Protein AF-A0A920JEV1-F1 (afdb_monomer_lite)

Sequence (61 aa):
MFGINFLNHPNLKKLYLPDAYEGNPLLKSFELISREVKPWPGEVDVEGMPEDNIVVSEEGS

pLDDT: mean 76.82, std 13.5, range [38.91, 92.31]

Foldseek 3Di:
DAPDDDPPDPDPDDDPDDPPDDDDCPDPPHDPPVPPPDDDPDDDPCPDDPPPPPPPPDDDD

Secondary structure (DSSP, 8-state):
------TT-S----SSS-TT--S-TTSTTS--GGG--PPPSS----PPPPP----------

Structure (mmCIF, N/CA/C/O backbone):
data_AF-A0A920JEV1-F1
#
_entry.id   AF-A0A920JEV1-F1
#
loop_
_atom_site.group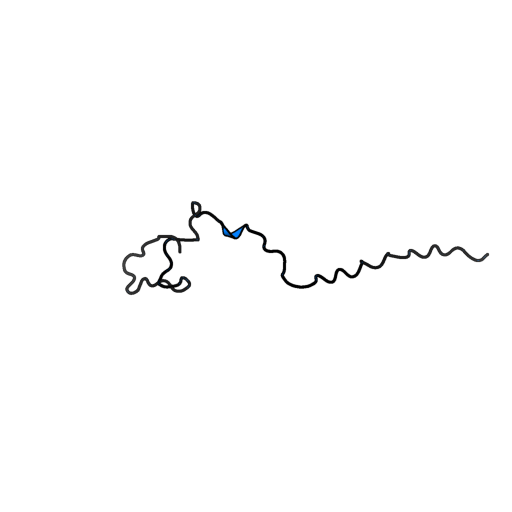_PDB
_atom_site.id
_atom_site.type_symbol
_atom_site.label_atom_id
_atom_site.label_alt_id
_atom_site.label_comp_id
_atom_site.label_asym_id
_atom_site.label_entity_id
_atom_site.label_seq_id
_atom_site.pdbx_PDB_ins_code
_atom_site.Cartn_x
_atom_site.Cartn_y
_atom_site.Cartn_z
_atom_site.occupancy
_atom_site.B_iso_or_equiv
_atom_site.auth_seq_id
_atom_site.auth_comp_id
_atom_site.auth_asym_id
_atom_site.auth_atom_id
_atom_site.pdbx_PDB_model_num
ATOM 1 N N . MET A 1 1 ? -1.317 -1.466 2.951 1.00 88.12 1 MET A N 1
ATOM 2 C CA . MET A 1 1 ? -0.121 -0.969 2.232 1.00 88.12 1 MET A CA 1
ATOM 3 C C . MET A 1 1 ? 0.918 -0.415 3.192 1.00 88.12 1 MET A C 1
ATOM 5 O O . MET A 1 1 ? 2.033 -0.906 3.138 1.00 88.12 1 MET A O 1
ATOM 9 N N . PHE A 1 2 ? 0.566 0.558 4.045 1.00 88.19 2 PHE A N 1
ATOM 10 C CA . PHE A 1 2 ? 1.489 1.203 4.998 1.00 88.19 2 PHE A CA 1
ATOM 11 C C . PHE A 1 2 ? 1.248 0.829 6.474 1.00 88.19 2 PHE A C 1
ATOM 13 O O . PHE A 1 2 ? 1.959 1.313 7.342 1.00 88.19 2 PHE A O 1
ATOM 20 N N . GLY A 1 3 ? 0.235 0.011 6.782 1.00 87.19 3 GLY A N 1
ATOM 21 C CA . GLY A 1 3 ? -0.115 -0.343 8.166 1.00 87.19 3 GLY A CA 1
ATOM 22 C C . GLY A 1 3 ? -0.701 0.803 9.001 1.00 87.19 3 GLY A C 1
ATOM 23 O O . GLY A 1 3 ? -0.692 0.724 10.223 1.00 87.19 3 GLY A O 1
ATOM 24 N N . ILE A 1 4 ? -1.194 1.865 8.359 1.00 89.06 4 ILE A N 1
ATOM 25 C CA . ILE A 1 4 ? -1.757 3.043 9.032 1.00 89.06 4 ILE A CA 1
ATOM 26 C C . ILE A 1 4 ? -3.268 2.862 9.207 1.00 89.06 4 ILE A C 1
ATOM 28 O O . ILE A 1 4 ? -3.968 2.548 8.242 1.00 89.06 4 ILE A O 1
ATOM 32 N N . ASN A 1 5 ? -3.762 3.103 10.424 1.00 88.06 5 ASN A N 1
ATOM 33 C CA . ASN A 1 5 ? -5.190 3.147 10.731 1.00 88.06 5 ASN A CA 1
ATOM 34 C C . ASN A 1 5 ? -5.707 4.585 10.638 1.00 88.06 5 ASN A C 1
ATOM 36 O O . ASN A 1 5 ? -5.109 5.499 11.203 1.00 88.06 5 ASN A O 1
ATOM 40 N N . PHE A 1 6 ? -6.843 4.772 9.968 1.00 89.50 6 PHE A N 1
ATOM 41 C CA . PHE A 1 6 ? -7.516 6.067 9.881 1.00 89.50 6 PHE A CA 1
ATOM 42 C C . PHE A 1 6 ? -8.743 6.078 10.797 1.00 89.50 6 PHE A C 1
ATOM 44 O O . PHE A 1 6 ? -9.661 5.275 10.629 1.00 89.50 6 PHE A O 1
ATOM 51 N N . LEU A 1 7 ? -8.756 6.988 11.774 1.00 92.31 7 LEU A N 1
ATOM 52 C CA . LEU A 1 7 ? -9.910 7.213 12.648 1.00 92.31 7 LEU A CA 1
ATOM 53 C C . LEU A 1 7 ? -11.046 7.872 11.849 1.00 92.31 7 LEU A C 1
ATOM 55 O O . LEU A 1 7 ? -10.788 8.686 10.965 1.00 92.31 7 LEU A O 1
ATOM 59 N N . ASN A 1 8 ? -12.297 7.531 12.169 1.00 92.25 8 ASN A N 1
ATOM 60 C CA . ASN A 1 8 ? -13.513 8.035 11.507 1.00 92.25 8 ASN A CA 1
ATOM 61 C C . ASN A 1 8 ? -13.657 7.702 10.008 1.00 92.25 8 ASN A C 1
ATOM 63 O O . ASN A 1 8 ? -14.473 8.319 9.326 1.00 92.25 8 ASN A O 1
ATOM 67 N N . HIS A 1 9 ? -12.921 6.717 9.479 1.00 89.31 9 HIS A N 1
ATOM 68 C CA . HIS A 1 9 ? -13.120 6.252 8.105 1.00 89.31 9 HIS A CA 1
ATOM 69 C C . HIS A 1 9 ? -14.067 5.035 8.061 1.00 89.31 9 HIS A C 1
ATOM 71 O O . HIS A 1 9 ? -13.741 4.001 8.644 1.00 89.31 9 HIS A O 1
ATOM 77 N N . PRO A 1 10 ? -15.215 5.104 7.355 1.00 89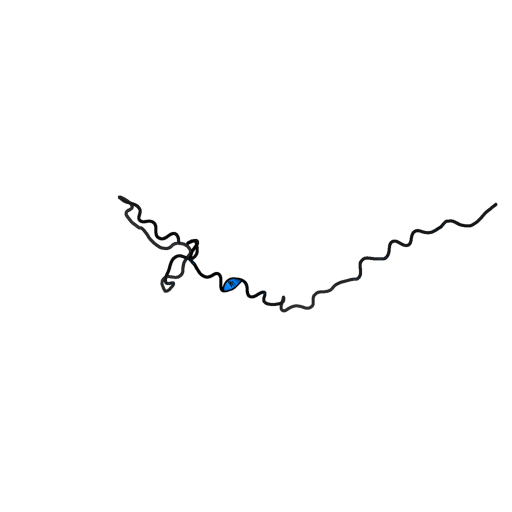.44 10 PRO A N 1
ATOM 78 C CA . PRO A 1 10 ? -16.257 4.077 7.439 1.00 89.44 10 PRO A CA 1
ATOM 79 C C . PRO A 1 10 ? -15.920 2.772 6.705 1.00 89.44 10 PRO A C 1
ATOM 81 O O . PRO A 1 10 ? -16.487 1.733 7.027 1.00 89.44 10 PRO A O 1
ATOM 84 N N . ASN A 1 11 ? -15.021 2.795 5.713 1.00 86.44 11 ASN A N 1
ATOM 85 C CA . ASN A 1 11 ? -14.704 1.600 4.926 1.00 86.44 11 ASN A CA 1
ATOM 86 C C . ASN A 1 11 ? -13.223 1.520 4.551 1.00 86.44 11 ASN A C 1
ATOM 88 O O . ASN A 1 11 ? -12.801 1.905 3.462 1.00 86.44 11 ASN A O 1
ATOM 92 N N . LEU A 1 12 ? -12.412 1.040 5.486 1.00 86.31 12 LEU A N 1
ATOM 93 C CA . LEU A 1 12 ? -10.974 0.886 5.302 1.00 86.31 12 LEU A CA 1
ATOM 94 C C . LEU A 1 12 ? -10.643 -0.423 4.552 1.00 86.31 12 LEU A C 1
ATOM 96 O O . LEU A 1 12 ? -10.119 -1.369 5.136 1.00 86.31 12 LEU A O 1
ATOM 100 N N . LYS A 1 13 ? -10.968 -0.504 3.255 1.00 87.62 13 LYS A N 1
ATOM 101 C CA . LYS A 1 13 ? -10.677 -1.687 2.422 1.00 87.62 13 LYS A CA 1
ATOM 102 C C . LYS A 1 13 ? -9.341 -1.559 1.676 1.00 87.62 13 LYS A C 1
ATOM 104 O O . LYS A 1 13 ? -8.935 -0.479 1.250 1.00 87.62 13 LYS A O 1
ATOM 109 N N . LYS A 1 14 ? -8.664 -2.695 1.468 1.00 84.88 14 LYS A N 1
ATOM 110 C CA . LYS A 1 14 ? -7.527 -2.819 0.543 1.00 84.88 14 LYS A CA 1
ATOM 111 C C . LYS A 1 14 ? -8.014 -2.601 -0.903 1.00 84.88 14 LYS A C 1
ATOM 113 O O . LYS A 1 14 ? -8.845 -3.360 -1.384 1.00 84.88 14 LYS A O 1
ATOM 118 N N . LEU A 1 15 ? -7.507 -1.569 -1.584 1.00 88.69 15 LEU A N 1
ATOM 119 C CA . LEU A 1 15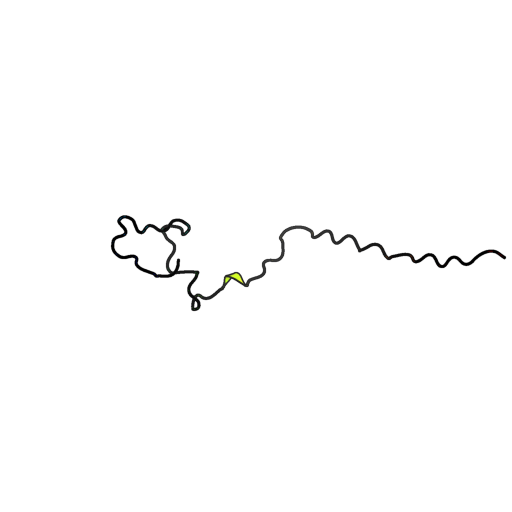 ? -7.897 -1.253 -2.972 1.00 88.69 15 LEU A CA 1
ATOM 120 C C . LEU A 1 15 ? -7.021 -1.948 -4.019 1.00 88.69 15 LEU A C 1
ATOM 122 O O . LEU A 1 15 ? -7.515 -2.431 -5.027 1.00 88.69 15 LEU A O 1
ATOM 126 N N . TYR A 1 16 ? -5.715 -1.988 -3.770 1.00 88.12 16 TYR A N 1
ATOM 127 C CA . TYR A 1 16 ? -4.725 -2.497 -4.724 1.00 88.12 16 TYR A CA 1
ATOM 128 C C . TYR A 1 16 ? -4.210 -3.895 -4.381 1.00 88.12 16 TYR A C 1
ATOM 130 O O . TYR A 1 16 ? -3.637 -4.568 -5.230 1.00 88.12 16 TYR A O 1
ATOM 138 N N . LEU A 1 17 ? -4.340 -4.303 -3.117 1.00 87.06 17 LEU A N 1
ATOM 139 C CA . LEU A 1 17 ? -3.835 -5.590 -2.659 1.00 87.06 17 LEU A CA 1
ATOM 140 C C . LEU A 1 17 ? -4.931 -6.646 -2.791 1.00 87.06 17 LEU A C 1
ATOM 142 O O . LEU A 1 17 ? -6.064 -6.357 -2.400 1.00 87.06 17 LEU A O 1
ATOM 146 N N . PRO A 1 18 ? -4.596 -7.861 -3.257 1.00 89.94 18 PRO A N 1
ATOM 147 C CA . PRO A 1 18 ? -5.499 -9.001 -3.189 1.00 89.94 18 PRO A CA 1
ATOM 148 C C . PRO A 1 18 ? -6.005 -9.239 -1.762 1.00 89.94 18 PRO A C 1
ATOM 150 O O . PRO A 1 18 ? -5.287 -8.988 -0.790 1.00 89.94 18 PRO A O 1
ATOM 153 N N . ASP A 1 19 ? -7.215 -9.782 -1.626 1.00 86.50 19 ASP A N 1
ATOM 154 C CA . ASP A 1 19 ? -7.826 -10.016 -0.311 1.00 86.50 19 ASP A CA 1
ATOM 155 C C . ASP A 1 19 ? -6.982 -10.970 0.559 1.00 86.50 19 ASP A C 1
ATOM 157 O O . ASP A 1 19 ? -6.792 -10.713 1.750 1.00 86.50 19 ASP A O 1
ATOM 161 N N . ALA A 1 20 ? -6.386 -12.001 -0.055 1.00 88.56 20 ALA A N 1
ATOM 162 C CA . ALA A 1 20 ? -5.516 -12.984 0.601 1.00 88.56 20 ALA A CA 1
ATOM 163 C C . ALA A 1 20 ? -4.096 -12.473 0.912 1.00 88.56 20 ALA A C 1
ATOM 165 O O . ALA A 1 20 ? -3.309 -13.185 1.528 1.00 88.56 20 ALA A O 1
ATOM 166 N N . TYR A 1 21 ? -3.735 -11.265 0.472 1.00 88.00 21 TYR A N 1
ATOM 167 C CA . TYR A 1 21 ? -2.393 -10.736 0.689 1.00 88.00 21 TYR A CA 1
ATOM 168 C C . TYR A 1 21 ? -2.183 -10.344 2.157 1.00 88.00 21 TYR A C 1
ATOM 170 O O . TYR A 1 21 ? -2.928 -9.520 2.709 1.00 88.00 21 TYR A O 1
ATOM 178 N N . GLU A 1 22 ? -1.123 -10.875 2.761 1.00 86.62 22 GLU A N 1
ATOM 179 C CA . GLU A 1 22 ? -0.726 -10.614 4.142 1.00 86.62 22 GLU A CA 1
ATOM 180 C C . GLU A 1 22 ? 0.440 -9.613 4.204 1.00 86.62 22 GLU A C 1
ATOM 182 O O . GLU A 1 22 ? 1.421 -9.722 3.472 1.00 86.62 22 GLU A O 1
ATOM 187 N N . GLY A 1 23 ? 0.330 -8.606 5.076 1.00 87.44 23 GLY A N 1
ATOM 188 C CA . GLY A 1 23 ? 1.380 -7.607 5.295 1.00 87.44 23 GLY A CA 1
ATOM 189 C C . GLY A 1 23 ? 1.18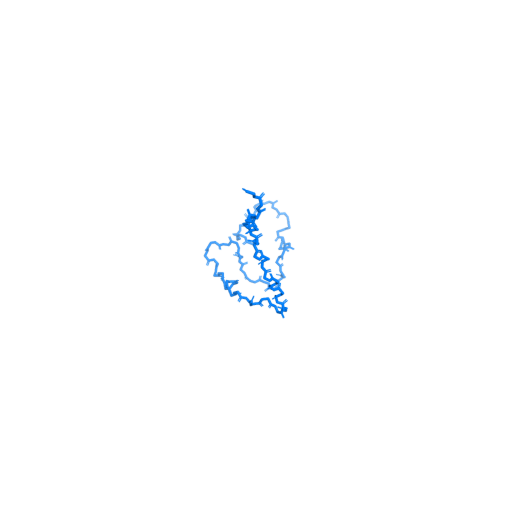3 -6.254 4.595 1.00 87.44 23 GLY A C 1
ATOM 190 O O . GLY A 1 23 ? 0.100 -5.891 4.126 1.00 87.44 23 GLY A O 1
ATOM 191 N N . ASN A 1 24 ? 2.253 -5.451 4.599 1.00 90.69 24 ASN A N 1
ATOM 192 C CA . ASN A 1 24 ? 2.271 -4.054 4.159 1.00 90.69 24 ASN A CA 1
ATOM 193 C C . ASN A 1 24 ? 3.526 -3.779 3.306 1.00 90.69 24 ASN A C 1
ATOM 195 O O . AS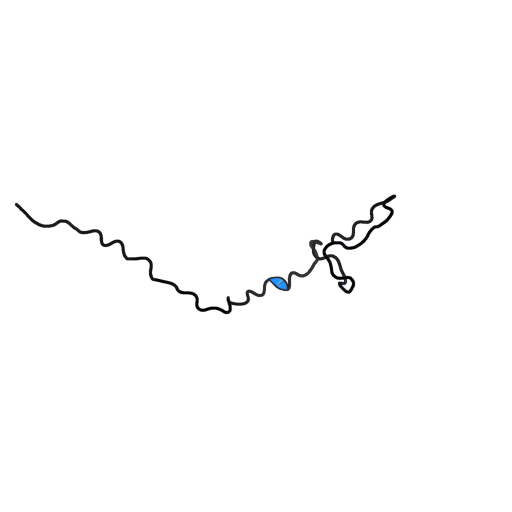N A 1 24 ? 4.570 -3.443 3.864 1.00 90.69 24 ASN A O 1
ATOM 199 N N . PRO A 1 25 ? 3.441 -3.904 1.968 1.00 88.31 25 PRO A N 1
ATOM 200 C CA . PRO A 1 25 ? 4.616 -3.931 1.089 1.00 88.31 25 PRO A CA 1
ATOM 201 C C . PRO A 1 25 ? 5.404 -2.623 1.041 1.00 88.31 25 PRO A C 1
ATOM 203 O O . PRO A 1 25 ? 6.548 -2.619 0.608 1.00 88.31 25 PRO A O 1
ATOM 206 N N . LEU A 1 26 ? 4.801 -1.505 1.454 1.00 87.19 26 LEU A N 1
ATOM 207 C CA . LEU A 1 26 ? 5.449 -0.192 1.429 1.00 87.19 26 LEU A CA 1
ATOM 208 C C . LEU A 1 26 ? 6.088 0.178 2.777 1.00 87.19 26 LEU A C 1
ATOM 210 O O . LEU A 1 26 ? 6.499 1.321 2.973 1.00 87.19 26 LEU A O 1
ATOM 214 N N . LEU A 1 27 ? 6.175 -0.768 3.719 1.00 88.88 27 LEU A N 1
ATOM 215 C CA . LEU A 1 27 ? 6.990 -0.597 4.918 1.00 88.88 27 LEU A CA 1
ATOM 216 C C . LEU A 1 27 ? 8.473 -0.728 4.579 1.00 88.88 27 LEU A C 1
ATOM 218 O O . LEU A 1 27 ? 8.882 -1.588 3.807 1.00 88.88 27 LEU A O 1
ATOM 222 N N . LYS A 1 28 ? 9.302 0.087 5.233 1.00 85.75 28 LYS A N 1
ATOM 223 C CA . LYS A 1 28 ? 10.755 0.089 5.010 1.00 85.75 28 LYS A CA 1
ATOM 224 C C . LYS A 1 28 ? 11.444 -1.208 5.457 1.00 85.75 28 LYS A C 1
ATOM 226 O O . LYS A 1 28 ? 12.522 -1.517 4.967 1.00 85.75 28 LYS A O 1
ATOM 231 N N . SER A 1 29 ? 10.830 -1.946 6.382 1.00 84.81 29 SER A N 1
ATOM 232 C CA . SER A 1 29 ? 11.293 -3.256 6.851 1.00 84.81 29 SER A CA 1
ATOM 233 C C . SER A 1 29 ? 10.819 -4.419 5.978 1.00 84.81 29 SER A C 1
ATOM 235 O O . SER A 1 29 ? 11.123 -5.564 6.295 1.00 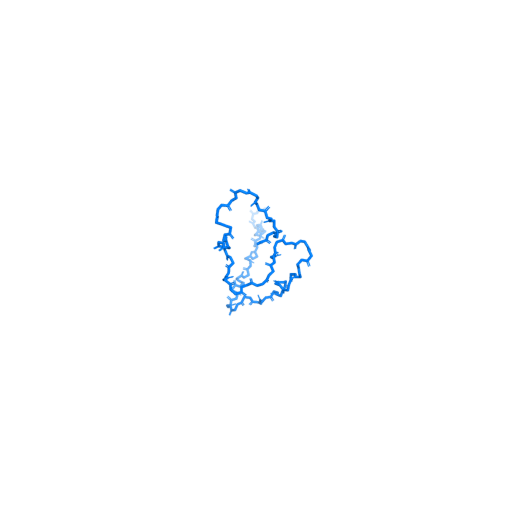84.81 29 SER A O 1
ATOM 237 N N . PHE A 1 30 ? 10.035 -4.158 4.929 1.00 83.81 30 PHE A N 1
ATOM 238 C CA . PHE A 1 30 ? 9.525 -5.217 4.072 1.00 83.81 30 PHE A CA 1
ATOM 239 C C . PHE A 1 30 ? 10.644 -5.745 3.167 1.00 83.81 30 PHE A C 1
ATOM 241 O O . PHE A 1 30 ? 11.294 -4.977 2.452 1.00 83.81 30 PHE A O 1
ATOM 248 N N . GLU A 1 31 ? 10.881 -7.056 3.204 1.00 78.19 31 GLU A N 1
ATOM 249 C CA . GLU A 1 31 ? 11.908 -7.696 2.386 1.00 78.19 31 GLU A CA 1
ATOM 250 C C . GLU A 1 31 ? 11.528 -7.622 0.901 1.00 78.19 31 GLU A C 1
ATOM 252 O O . GLU A 1 31 ? 10.544 -8.202 0.440 1.00 78.19 31 GLU A O 1
ATOM 257 N N . LEU A 1 32 ? 12.328 -6.892 0.123 1.00 75.12 32 LEU A N 1
ATOM 258 C CA . LEU A 1 32 ? 12.169 -6.775 -1.324 1.00 75.12 32 LEU A CA 1
ATOM 259 C C . LEU A 1 32 ? 12.773 -8.004 -2.018 1.00 75.12 32 LEU A C 1
ATOM 261 O O . LEU A 1 32 ? 13.799 -7.903 -2.690 1.00 75.12 32 LEU A O 1
ATOM 265 N N . ILE A 1 33 ? 12.110 -9.159 -1.894 1.00 64.31 33 ILE A N 1
ATOM 266 C CA . ILE A 1 33 ? 12.467 -10.385 -2.642 1.00 64.31 33 ILE A CA 1
ATOM 267 C C . ILE A 1 33 ? 12.372 -10.144 -4.170 1.00 64.31 33 ILE A C 1
ATOM 269 O O . ILE A 1 33 ? 13.037 -10.798 -4.963 1.00 64.31 33 ILE A O 1
ATOM 273 N N . SER A 1 34 ? 11.640 -9.108 -4.596 1.00 59.91 34 SER A N 1
ATOM 274 C CA . SER A 1 34 ? 11.484 -8.664 -5.993 1.00 59.91 34 SER A CA 1
ATOM 275 C C . SER A 1 34 ? 12.764 -8.167 -6.696 1.00 59.91 34 SER A C 1
ATOM 277 O O . SER A 1 34 ? 12.686 -7.772 -7.857 1.00 59.91 34 SER A O 1
ATOM 279 N N . ARG A 1 35 ? 13.936 -8.141 -6.047 1.00 60.22 35 ARG A N 1
ATOM 280 C CA . ARG A 1 35 ? 15.205 -7.796 -6.723 1.00 60.22 35 ARG A CA 1
ATOM 281 C C . ARG A 1 35 ? 15.751 -8.911 -7.617 1.00 60.22 35 ARG A C 1
ATOM 283 O O . ARG A 1 35 ? 16.805 -8.728 -8.220 1.00 60.22 35 ARG A O 1
ATOM 290 N N . GLU A 1 36 ? 15.069 -10.049 -7.708 1.00 63.50 36 GLU A N 1
ATOM 291 C CA . GLU A 1 36 ? 15.407 -11.075 -8.686 1.00 63.50 36 GLU A CA 1
ATOM 292 C C . GLU A 1 36 ? 15.128 -10.539 -10.097 1.00 63.50 36 GLU A C 1
ATOM 294 O O . GLU A 1 36 ? 13.988 -10.481 -10.563 1.00 63.50 36 GLU A O 1
ATOM 299 N N . VAL A 1 37 ? 16.190 -10.089 -10.766 1.00 66.56 37 VAL A N 1
ATOM 300 C CA . VAL A 1 37 ? 16.144 -9.704 -12.175 1.00 66.56 37 VAL A CA 1
ATOM 301 C C . VAL A 1 37 ? 15.891 -10.975 -12.970 1.00 66.56 37 VAL A C 1
ATOM 303 O O . VAL A 1 37 ? 16.812 -11.741 -13.250 1.00 66.56 37 VAL A O 1
ATOM 306 N N . LYS A 1 38 ? 14.630 -11.217 -13.332 1.00 71.75 38 LYS A N 1
ATOM 307 C CA . LYS A 1 38 ? 14.338 -12.202 -14.367 1.00 71.75 38 LYS A CA 1
ATOM 308 C C . LYS A 1 38 ? 14.859 -11.643 -15.689 1.00 71.75 38 LYS A C 1
ATOM 310 O O . LYS A 1 38 ? 14.472 -10.525 -16.042 1.00 71.75 38 LYS A O 1
ATOM 315 N N . PRO A 1 39 ? 15.730 -12.373 -16.408 1.00 78.81 39 PRO A N 1
ATOM 316 C CA . PRO A 1 39 ? 16.103 -11.967 -17.750 1.00 78.81 39 PRO A CA 1
ATOM 317 C C . PRO A 1 39 ? 14.831 -11.851 -18.591 1.00 78.81 39 PRO A C 1
ATOM 319 O O . PRO A 1 39 ? 13.878 -12.619 -18.410 1.00 78.81 39 PRO A O 1
ATOM 322 N N . TRP A 1 40 ? 14.799 -10.850 -19.468 1.00 80.62 40 TRP A N 1
ATOM 323 C CA . TRP A 1 40 ? 13.695 -10.686 -20.403 1.00 80.62 40 TRP A CA 1
ATOM 324 C C . TRP A 1 40 ? 13.533 -11.988 -21.210 1.00 80.62 40 TRP A C 1
ATOM 326 O O . TRP A 1 40 ? 14.529 -12.497 -21.720 1.00 80.62 40 TRP A O 1
ATOM 336 N N . PRO A 1 41 ? 12.321 -12.566 -21.303 1.00 79.94 41 PRO A N 1
ATOM 337 C CA . PRO A 1 41 ? 12.122 -13.881 -21.915 1.00 79.94 41 PRO A CA 1
ATOM 338 C C . PRO A 1 41 ? 12.234 -13.877 -23.448 1.00 79.94 41 PRO A C 1
ATOM 340 O O . PRO A 1 41 ? 12.132 -14.939 -24.056 1.00 79.94 41 PRO A O 1
ATOM 343 N N . GLY A 1 42 ? 12.375 -12.706 -24.074 1.00 82.56 42 GLY A N 1
ATOM 344 C CA . GLY A 1 42 ? 12.486 -12.554 -25.523 1.00 82.56 42 GLY A CA 1
ATOM 345 C C . GLY A 1 42 ? 13.927 -12.386 -25.999 1.00 82.56 42 GLY A C 1
ATOM 346 O O . GLY A 1 42 ? 14.804 -11.986 -25.235 1.00 82.56 42 GLY A O 1
ATOM 347 N N . GLU A 1 43 ? 14.141 -12.653 -27.286 1.00 74.25 43 GLU A N 1
ATOM 348 C CA . GLU A 1 43 ? 15.384 -12.328 -27.983 1.00 74.25 43 GLU A CA 1
ATOM 349 C C . GLU A 1 43 ? 15.595 -10.810 -27.936 1.00 74.25 43 GLU A C 1
ATOM 351 O O . GLU A 1 43 ? 14.727 -10.032 -28.339 1.00 74.25 43 GLU A O 1
ATOM 356 N N . VAL A 1 44 ? 16.711 -10.384 -27.345 1.00 72.75 44 VAL A N 1
ATOM 357 C CA . VAL A 1 44 ? 17.111 -8.979 -27.352 1.00 72.75 44 VAL A CA 1
ATOM 358 C C . VAL A 1 44 ? 17.902 -8.779 -28.635 1.00 72.75 44 VAL A C 1
ATOM 360 O O . VAL A 1 44 ? 19.068 -9.163 -28.699 1.00 72.75 44 VAL A O 1
ATOM 363 N N . ASP A 1 45 ? 17.251 -8.222 -29.654 1.00 72.88 45 ASP A N 1
ATOM 364 C CA . ASP A 1 45 ? 17.927 -7.799 -30.876 1.00 72.88 45 ASP A CA 1
ATOM 365 C C . ASP A 1 45 ? 18.806 -6.587 -30.548 1.00 72.88 45 ASP A C 1
ATOM 367 O O . ASP A 1 45 ? 18.333 -5.462 -30.365 1.00 72.88 45 ASP A O 1
ATOM 371 N N . VAL A 1 46 ? 20.091 -6.860 -30.351 1.00 71.19 46 VAL A N 1
ATOM 372 C CA . VAL A 1 46 ? 21.133 -5.851 -30.201 1.00 71.19 46 VAL A CA 1
ATOM 373 C C . VAL A 1 46 ? 21.771 -5.643 -31.566 1.00 71.19 46 VAL A C 1
ATOM 375 O O . VAL A 1 46 ? 22.894 -6.081 -31.810 1.00 71.19 46 VAL A O 1
ATOM 378 N N . GLU A 1 47 ? 21.047 -4.991 -32.478 1.00 76.25 47 GLU A N 1
ATOM 379 C CA . GLU A 1 47 ? 21.668 -4.498 -33.704 1.00 76.25 47 GLU A CA 1
ATOM 380 C C . GLU A 1 47 ? 22.848 -3.603 -33.293 1.00 76.25 47 GLU A C 1
ATOM 382 O O . GLU A 1 47 ? 22.707 -2.688 -32.472 1.00 76.25 47 GLU A O 1
ATOM 387 N N . GLY A 1 48 ? 24.049 -3.955 -33.760 1.00 71.88 48 GLY A N 1
ATOM 388 C CA . GLY A 1 48 ? 25.267 -3.238 -33.406 1.00 71.88 48 GLY A CA 1
ATOM 389 C C . GLY A 1 48 ? 25.114 -1.773 -33.789 1.00 71.88 48 GLY A C 1
ATOM 390 O O . GLY A 1 48 ? 24.695 -1.472 -34.905 1.00 71.88 48 GLY A O 1
ATOM 391 N N . MET A 1 49 ? 25.430 -0.864 -32.861 1.00 67.50 49 MET A N 1
ATOM 392 C CA . MET A 1 49 ? 25.490 0.563 -33.173 1.00 67.50 49 MET A CA 1
ATOM 393 C C . MET A 1 49 ? 26.383 0.714 -34.413 1.00 67.50 49 MET A C 1
ATOM 395 O O . MET A 1 49 ? 27.517 0.229 -34.354 1.00 67.50 49 MET A O 1
ATOM 399 N N . PRO A 1 50 ? 25.899 1.301 -35.523 1.00 73.00 50 PRO A N 1
ATOM 400 C CA . PRO A 1 50 ? 26.719 1.434 -36.716 1.00 73.00 50 PRO A CA 1
ATOM 401 C C . PRO A 1 50 ? 28.001 2.169 -36.335 1.00 73.00 50 PRO A C 1
ATOM 403 O O . PRO A 1 50 ? 27.945 3.217 -35.688 1.00 73.00 50 PRO A O 1
ATOM 406 N N . GLU A 1 51 ? 29.157 1.602 -36.681 1.00 68.81 51 GLU A N 1
ATOM 407 C CA . GLU A 1 51 ? 30.411 2.322 -36.525 1.00 68.81 51 GLU A CA 1
ATOM 408 C C . GLU A 1 51 ? 30.350 3.609 -37.356 1.00 68.81 51 GLU A C 1
ATOM 410 O O . GLU A 1 51 ? 30.116 3.575 -38.568 1.00 68.81 51 GLU A O 1
ATOM 415 N N . ASP A 1 52 ? 30.541 4.756 -36.701 1.00 65.19 52 ASP A N 1
ATOM 416 C CA . ASP A 1 52 ? 30.717 6.036 -37.377 1.00 65.19 52 ASP A CA 1
ATOM 417 C C . ASP A 1 52 ? 31.981 5.941 -38.246 1.00 65.19 52 ASP A C 1
ATOM 419 O O . ASP A 1 52 ? 33.098 6.207 -37.795 1.00 65.19 52 ASP A O 1
ATOM 423 N N . ASN A 1 53 ? 31.821 5.530 -39.505 1.00 60.62 53 ASN A N 1
ATOM 424 C CA . ASN A 1 53 ? 32.856 5.635 -40.524 1.00 60.62 53 ASN A CA 1
ATOM 425 C C . ASN A 1 53 ? 33.103 7.124 -40.783 1.00 60.62 53 ASN A C 1
ATOM 427 O O . ASN A 1 53 ? 32.514 7.733 -41.678 1.00 60.62 53 ASN A O 1
ATOM 431 N N . ILE A 1 54 ? 33.984 7.719 -39.977 1.00 59.16 54 ILE A N 1
ATOM 432 C CA . ILE A 1 54 ? 34.607 9.005 -40.266 1.00 59.16 54 ILE A CA 1
ATOM 433 C C . ILE A 1 54 ? 35.420 8.791 -41.542 1.00 59.16 54 ILE A C 1
ATOM 435 O O . ILE A 1 54 ? 36.543 8.291 -41.516 1.00 59.16 54 ILE A O 1
ATOM 439 N N . VAL A 1 55 ? 34.814 9.130 -42.677 1.00 57.78 55 VAL A N 1
ATOM 440 C CA . VAL A 1 55 ? 35.492 9.212 -43.965 1.00 57.78 55 VAL A CA 1
ATOM 441 C C . VAL A 1 55 ? 36.588 10.268 -43.849 1.00 57.78 55 VAL A C 1
ATOM 443 O O . VAL A 1 55 ? 36.331 11.470 -43.868 1.00 57.78 55 VAL A O 1
ATOM 446 N N . VAL A 1 56 ? 37.832 9.819 -43.687 1.00 56.12 56 VAL A N 1
ATOM 447 C CA . VAL A 1 56 ? 38.996 10.665 -43.935 1.00 56.12 56 VAL A CA 1
ATOM 448 C C . VAL A 1 56 ? 38.992 10.924 -45.434 1.00 56.12 56 VAL A C 1
ATOM 450 O O . VAL A 1 56 ? 39.297 10.040 -46.230 1.00 56.12 56 VAL A O 1
ATOM 453 N N . SER A 1 57 ? 38.567 12.121 -45.825 1.00 54.53 57 SER A N 1
ATOM 454 C CA . SER A 1 57 ? 38.723 12.611 -47.187 1.00 54.53 57 SER A CA 1
ATOM 455 C C . SER A 1 57 ? 40.203 12.909 -47.433 1.00 54.53 57 SER A C 1
ATOM 457 O O . SER A 1 57 ? 40.638 14.057 -47.353 1.00 54.53 57 SER A O 1
ATOM 459 N N . GLU A 1 58 ? 40.983 11.871 -47.704 1.00 53.41 58 GLU A N 1
ATOM 460 C CA . GLU A 1 58 ? 42.103 11.992 -48.628 1.00 53.41 58 GLU A CA 1
ATOM 461 C C . GLU A 1 58 ? 41.529 11.771 -50.025 1.00 53.41 58 GLU A C 1
ATOM 463 O O . GLU A 1 58 ? 40.921 10.739 -50.273 1.00 53.41 58 GLU A O 1
ATOM 468 N N . GLU A 1 59 ? 41.592 12.798 -50.873 1.00 46.44 59 GLU A N 1
ATOM 469 C CA . GLU A 1 59 ? 42.209 12.773 -52.208 1.00 46.44 59 GLU A CA 1
ATOM 470 C C . GLU A 1 59 ? 41.919 14.105 -52.931 1.00 46.44 59 GLU A C 1
ATOM 472 O O . GLU A 1 59 ? 40.765 14.497 -53.109 1.00 46.44 59 GLU A O 1
ATOM 477 N N . GLY A 1 60 ? 42.981 14.770 -53.405 1.00 44.94 60 GLY A N 1
ATOM 478 C CA . GLY A 1 60 ? 42.911 15.568 -54.634 1.00 44.94 60 GLY A CA 1
ATOM 479 C C . GLY A 1 60 ? 43.263 17.058 -54.555 1.00 44.94 60 GLY A C 1
ATOM 480 O O . GLY A 1 60 ? 42.385 17.894 -54.752 1.00 44.94 60 GLY A O 1
ATOM 481 N N . SER A 1 61 ? 44.543 17.406 -54.363 1.00 38.91 61 SER A N 1
ATOM 482 C CA . SER A 1 61 ? 45.402 18.068 -55.379 1.00 38.91 61 SER A CA 1
ATOM 483 C C . SER A 1 61 ? 46.694 18.622 -54.783 1.00 38.91 61 SER A C 1
ATOM 485 O O . SER A 1 61 ? 46.684 19.073 -53.620 1.00 38.91 61 SER A O 1
#

Radius of gyration: 27.45 Å; chains: 1; bounding box: 62×32×68 Å